Protein AF-A0A6B3EGJ4-F1 (afdb_monomer_lite)

Foldseek 3Di:
DDPDDDDPPDDPDADDDPDPCSPPPPDDTLVLFQVQLVCCVVVVDVDRPRAQAQAEEEFEADDPSSLSVLLSSVVRHHPHYHYDYPDPQADQDFDCVVANPPRDGDHHDDDPSND

Radius of gyration: 17.65 Å; chains: 1; bounding box: 47×34×50 Å

Structure (mmCIF, N/CA/C/O backbone):
data_AF-A0A6B3EGJ4-F1
#
_entry.id   AF-A0A6B3EGJ4-F1
#
loop_
_atom_site.group_PDB
_atom_site.id
_atom_site.type_symbol
_atom_site.label_atom_id
_atom_site.label_alt_id
_atom_site.label_comp_id
_atom_site.label_asym_id
_atom_site.label_entity_id
_atom_site.label_seq_id
_atom_site.pdbx_PDB_ins_code
_atom_site.Cartn_x
_atom_site.Cartn_y
_atom_site.Cartn_z
_atom_site.occupancy
_atom_site.B_iso_or_equiv
_atom_site.auth_seq_id
_atom_site.auth_comp_id
_atom_site.auth_asym_id
_atom_site.auth_atom_id
_atom_site.pdbx_PDB_model_num
ATOM 1 N N . ARG A 1 1 ? -11.749 -20.276 -34.699 1.00 84.38 1 ARG A N 1
ATOM 2 C CA . ARG A 1 1 ? -10.274 -20.422 -34.750 1.00 84.38 1 ARG A CA 1
ATOM 3 C C . ARG A 1 1 ? -9.720 -19.025 -34.963 1.00 84.38 1 ARG A C 1
ATOM 5 O O . ARG A 1 1 ? -10.250 -18.353 -35.833 1.00 84.38 1 ARG A O 1
ATOM 12 N N . TYR A 1 2 ? -8.783 -18.579 -34.132 1.00 95.12 2 TYR A N 1
ATOM 13 C CA . TYR A 1 2 ? -8.183 -17.245 -34.239 1.00 95.12 2 TYR A CA 1
ATOM 14 C C . TYR A 1 2 ? -6.805 -17.351 -34.892 1.00 95.12 2 TYR A C 1
ATOM 16 O O . TYR A 1 2 ? -6.125 -18.361 -34.692 1.00 95.12 2 TYR A O 1
ATOM 24 N N . ASP A 1 3 ? -6.406 -16.323 -35.640 1.00 96.69 3 ASP A N 1
ATOM 25 C CA . ASP A 1 3 ? -5.082 -16.238 -36.271 1.00 96.69 3 ASP A CA 1
ATOM 26 C C . ASP A 1 3 ? -3.986 -15.813 -35.277 1.00 96.69 3 ASP A C 1
ATOM 28 O O . ASP A 1 3 ? -2.821 -16.158 -35.452 1.00 96.69 3 ASP A O 1
ATOM 32 N N . ALA A 1 4 ? -4.362 -15.116 -34.197 1.00 96.38 4 ALA A N 1
ATOM 33 C CA . ALA A 1 4 ? -3.493 -14.765 -33.075 1.00 96.38 4 ALA A CA 1
ATOM 34 C C . ALA A 1 4 ? -4.297 -14.568 -31.776 1.00 96.38 4 ALA A C 1
ATOM 36 O O . ALA A 1 4 ? -5.505 -14.323 -31.812 1.00 96.38 4 ALA A O 1
ATOM 37 N N . VAL A 1 5 ? -3.615 -14.656 -30.629 1.00 95.94 5 VAL A N 1
ATOM 38 C CA . VAL A 1 5 ? -4.168 -14.399 -29.287 1.00 95.94 5 VAL A CA 1
ATOM 39 C C . VAL A 1 5 ? -3.180 -13.542 -28.495 1.00 95.94 5 VAL A C 1
ATOM 41 O O . VAL A 1 5 ? -1.984 -13.823 -28.494 1.00 95.94 5 VAL A O 1
ATOM 44 N N . VAL A 1 6 ? -3.688 -12.524 -27.797 1.00 96.31 6 VAL A N 1
ATOM 45 C CA . VAL A 1 6 ? -2.925 -11.708 -26.841 1.00 96.31 6 VAL A CA 1
ATOM 46 C C . VAL A 1 6 ? -3.395 -12.040 -25.431 1.00 96.31 6 VAL A C 1
ATOM 48 O O . VAL A 1 6 ? -4.593 -12.020 -25.154 1.00 96.31 6 VAL A O 1
ATOM 51 N N . ILE A 1 7 ? -2.451 -12.321 -24.534 1.00 94.75 7 ILE A N 1
ATOM 52 C CA . ILE A 1 7 ? -2.729 -12.545 -23.114 1.00 94.75 7 ILE A CA 1
ATOM 53 C C . ILE A 1 7 ? -2.317 -11.291 -22.347 1.00 94.75 7 ILE A C 1
ATOM 55 O O . ILE A 1 7 ? -1.134 -10.999 -22.210 1.00 94.75 7 ILE A O 1
ATOM 59 N N . ALA A 1 8 ? -3.309 -10.565 -21.837 1.00 95.94 8 ALA A N 1
ATOM 60 C CA . ALA A 1 8 ? -3.134 -9.348 -21.045 1.00 95.94 8 ALA A CA 1
ATOM 61 C C . ALA A 1 8 ? -3.816 -9.485 -19.670 1.00 95.94 8 ALA A C 1
ATOM 63 O O . ALA A 1 8 ? -4.522 -8.592 -19.217 1.00 95.94 8 ALA A O 1
ATOM 64 N N . ALA A 1 9 ? -3.648 -10.644 -19.025 1.00 94.56 9 ALA A N 1
ATOM 65 C CA . ALA A 1 9 ? -4.354 -10.998 -17.789 1.00 94.56 9 ALA A CA 1
ATOM 66 C C . ALA A 1 9 ? -3.811 -10.305 -16.519 1.00 94.56 9 ALA A C 1
ATOM 68 O O . ALA A 1 9 ? -4.448 -10.368 -15.470 1.00 94.56 9 ALA A O 1
ATOM 69 N N . GLY A 1 10 ? -2.648 -9.651 -16.606 1.00 93.00 10 GLY A N 1
ATOM 70 C CA . GLY A 1 10 ? -1.991 -9.015 -15.462 1.00 93.00 10 GLY A CA 1
ATOM 71 C C . GLY A 1 10 ? -1.482 -10.011 -14.410 1.00 93.00 10 GLY A C 1
ATOM 72 O O . GLY A 1 10 ? -1.390 -11.213 -14.660 1.00 93.00 10 GLY A O 1
ATOM 73 N N . ALA A 1 11 ? -1.133 -9.495 -13.228 1.00 90.88 11 ALA A N 1
ATOM 74 C CA . ALA A 1 11 ? -0.669 -10.273 -12.078 1.00 90.88 11 ALA A CA 1
ATOM 75 C C . ALA A 1 11 ? -1.695 -10.182 -10.940 1.00 90.88 11 ALA A C 1
ATOM 77 O O . ALA A 1 11 ? -1.730 -9.208 -10.195 1.00 90.88 11 ALA A O 1
ATOM 78 N N . THR A 1 12 ? -2.561 -11.188 -10.828 1.00 88.38 12 THR A N 1
ATOM 79 C CA . THR A 1 12 ? -3.688 -11.189 -9.876 1.00 88.38 12 THR A CA 1
ATOM 80 C C . THR A 1 12 ? -3.358 -11.837 -8.532 1.00 88.38 12 THR A C 1
ATOM 82 O O . THR A 1 12 ? -4.127 -11.717 -7.581 1.00 88.38 12 THR A O 1
ATOM 85 N N . VAL A 1 13 ? -2.222 -12.532 -8.442 1.00 92.38 13 VAL A N 1
ATOM 86 C CA . VAL A 1 13 ? -1.811 -13.264 -7.242 1.00 92.38 13 VAL A CA 1
ATOM 87 C C . VAL A 1 13 ? -0.972 -12.355 -6.350 1.00 92.38 13 VAL A C 1
ATOM 89 O O . VAL A 1 13 ? 0.086 -11.875 -6.756 1.00 92.38 13 VAL A O 1
ATOM 92 N N . SER A 1 14 ? -1.445 -12.136 -5.123 1.00 92.38 14 SER A N 1
ATOM 93 C CA . SER A 1 14 ? -0.715 -11.360 -4.118 1.00 92.38 14 SER A CA 1
ATOM 94 C C . SER A 1 14 ? 0.501 -12.13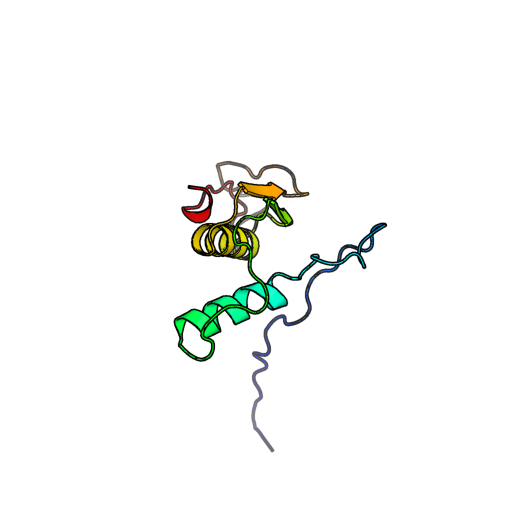2 -3.602 1.00 92.38 14 SER A C 1
ATOM 96 O O . SER A 1 14 ? 0.477 -13.359 -3.499 1.00 92.38 14 SER A O 1
ATOM 98 N N . ARG A 1 15 ? 1.566 -11.410 -3.241 1.00 91.00 15 ARG A N 1
ATOM 99 C CA . ARG A 1 15 ? 2.729 -12.001 -2.571 1.00 91.00 15 ARG A CA 1
ATOM 100 C C . ARG A 1 15 ? 2.412 -12.209 -1.093 1.00 91.00 15 ARG A C 1
ATOM 102 O O . ARG A 1 15 ? 2.103 -11.247 -0.397 1.00 91.00 15 ARG A O 1
ATOM 109 N N . ASP A 1 16 ? 2.518 -13.448 -0.627 1.00 92.25 16 ASP A N 1
ATOM 110 C CA . ASP A 1 16 ? 2.267 -13.785 0.773 1.00 92.25 16 ASP A CA 1
ATOM 111 C C . ASP A 1 16 ? 3.524 -13.703 1.653 1.00 92.25 16 ASP A C 1
ATOM 113 O O . ASP A 1 16 ? 4.654 -13.791 1.161 1.00 92.25 16 ASP A O 1
ATOM 117 N N . LEU A 1 17 ? 3.313 -13.559 2.963 1.00 90.62 17 LEU A N 1
ATOM 118 C CA . LEU A 1 17 ? 4.348 -13.595 3.994 1.00 90.62 17 LEU A CA 1
ATOM 119 C C . LEU A 1 17 ? 3.962 -14.631 5.068 1.00 90.62 17 LEU A C 1
ATOM 121 O O . LEU A 1 17 ? 3.247 -14.293 6.015 1.00 90.62 17 LEU A O 1
ATOM 125 N N . PRO A 1 18 ? 4.413 -15.893 4.941 1.00 91.94 18 PRO A N 1
ATOM 126 C CA . PRO A 1 18 ? 4.054 -16.960 5.870 1.00 91.94 18 PRO A CA 1
ATOM 127 C C . PRO A 1 18 ? 4.873 -16.841 7.161 1.00 91.94 18 PRO A C 1
ATOM 129 O O . PRO A 1 18 ? 5.956 -17.411 7.296 1.00 91.94 18 PRO A O 1
ATOM 132 N N . VAL A 1 19 ? 4.359 -16.067 8.113 1.00 93.75 19 VAL A N 1
ATOM 133 C CA . VAL A 1 19 ? 4.968 -15.835 9.431 1.00 93.75 19 VAL A CA 1
ATOM 134 C C . VAL A 1 19 ? 3.968 -16.136 10.551 1.00 93.75 19 VAL A C 1
ATOM 136 O O . VAL A 1 19 ? 2.756 -16.118 10.312 1.00 93.75 19 VAL A O 1
ATOM 139 N N . PRO A 1 20 ? 4.430 -16.408 11.787 1.00 97.62 20 PRO A N 1
ATOM 140 C CA . PRO A 1 20 ? 3.531 -16.589 12.923 1.00 97.62 20 PRO A CA 1
ATOM 141 C C . PRO A 1 20 ? 2.554 -15.414 13.059 1.00 97.62 20 PRO A C 1
ATOM 143 O O . PRO A 1 20 ? 2.962 -14.256 13.056 1.00 97.62 20 PRO A O 1
ATOM 146 N N . GLY A 1 21 ? 1.259 -15.719 13.167 1.00 95.62 21 GLY A N 1
ATOM 147 C CA . GLY A 1 21 ? 0.203 -14.707 13.250 1.00 95.62 21 GLY A CA 1
ATOM 148 C C . GLY A 1 21 ? -0.335 -14.204 11.904 1.00 95.62 21 GLY A C 1
ATOM 149 O O . GLY A 1 21 ? -1.198 -13.332 11.915 1.00 95.62 21 GLY A O 1
ATOM 150 N N . ARG A 1 22 ? 0.095 -14.760 10.758 1.00 95.31 22 ARG A N 1
ATOM 151 C CA . ARG A 1 22 ? -0.432 -14.410 9.422 1.00 95.31 22 ARG A CA 1
ATOM 152 C C . ARG A 1 22 ? -1.961 -14.525 9.304 1.00 95.31 22 ARG A C 1
ATOM 154 O O . ARG A 1 22 ? -2.557 -13.764 8.546 1.00 95.31 22 ARG A O 1
ATOM 161 N N . ASP A 1 23 ? -2.587 -15.411 10.075 1.00 95.19 23 ASP A N 1
ATOM 162 C CA . ASP A 1 23 ? -4.039 -15.653 10.056 1.00 95.19 23 ASP A CA 1
ATOM 163 C C . ASP A 1 23 ? -4.829 -14.783 11.051 1.00 95.19 23 ASP A C 1
ATOM 165 O O . ASP A 1 23 ? -6.038 -14.957 11.229 1.00 95.19 23 ASP A O 1
ATOM 169 N N . LEU A 1 24 ? -4.162 -13.855 11.748 1.00 97.06 24 LEU A N 1
ATOM 170 C CA . LEU A 1 24 ? -4.837 -12.929 12.653 1.00 97.06 24 LEU A CA 1
ATOM 171 C C . LEU A 1 24 ? -5.762 -11.978 11.881 1.00 97.06 24 LEU A C 1
ATOM 173 O O . LEU A 1 24 ? -5.528 -11.607 10.730 1.00 97.06 24 LEU A O 1
ATOM 177 N N . LYS A 1 25 ? -6.835 -11.548 12.550 1.00 96.31 25 LYS A N 1
ATOM 178 C CA . LYS A 1 25 ? -7.800 -10.602 11.979 1.00 96.31 25 LYS A CA 1
ATOM 179 C C . LYS A 1 25 ? -7.148 -9.239 11.731 1.00 96.31 25 LYS A C 1
ATOM 181 O O . LYS A 1 25 ? -6.364 -8.771 12.549 1.00 96.31 25 LYS A O 1
ATOM 186 N N . GLY A 1 26 ? -7.556 -8.580 10.646 1.00 95.25 26 GLY A N 1
ATOM 187 C CA . GLY A 1 26 ? -7.083 -7.241 10.276 1.00 95.25 26 GLY A CA 1
ATOM 188 C C . GLY A 1 26 ? -5.865 -7.227 9.350 1.00 95.25 26 GLY A C 1
ATOM 189 O O . GLY A 1 26 ? -5.389 -6.149 9.008 1.00 95.25 26 GLY A O 1
ATOM 190 N N . ILE A 1 27 ? -5.378 -8.397 8.925 1.00 96.88 27 ILE A N 1
ATOM 191 C CA . ILE A 1 27 ? -4.350 -8.526 7.889 1.00 96.88 27 ILE A CA 1
ATOM 192 C C . ILE A 1 27 ? -5.052 -8.658 6.537 1.00 96.88 27 ILE A C 1
ATOM 194 O O . ILE A 1 27 ? -5.824 -9.592 6.328 1.00 96.88 27 ILE A O 1
ATOM 198 N N . HIS A 1 28 ? -4.773 -7.724 5.631 1.00 96.69 28 HIS A N 1
ATOM 199 C CA . HIS A 1 28 ? -5.393 -7.646 4.311 1.00 96.69 28 HIS A CA 1
ATOM 200 C C . HIS A 1 28 ? -4.324 -7.481 3.237 1.00 96.69 28 HIS A C 1
ATOM 202 O O . HIS A 1 28 ? -3.371 -6.717 3.418 1.00 96.69 28 HIS A O 1
ATOM 208 N N . TYR A 1 29 ? -4.491 -8.151 2.100 1.00 96.94 29 TYR A N 1
ATOM 209 C CA . TYR A 1 29 ? -3.709 -7.811 0.917 1.00 96.94 29 TYR A CA 1
ATOM 210 C C . TYR A 1 29 ? -4.151 -6.455 0.365 1.00 96.94 29 TYR A C 1
ATOM 212 O O . TYR A 1 29 ? -5.321 -6.079 0.441 1.00 96.94 29 TYR A O 1
ATOM 220 N N . ALA A 1 30 ? -3.232 -5.742 -0.287 1.00 96.38 30 ALA A N 1
ATOM 221 C CA . ALA A 1 30 ? -3.556 -4.467 -0.924 1.00 96.38 30 ALA A CA 1
ATOM 222 C C . ALA A 1 30 ? -4.714 -4.596 -1.930 1.00 96.38 30 ALA A C 1
ATOM 224 O O . ALA A 1 30 ? -5.597 -3.745 -1.970 1.00 96.38 30 ALA A O 1
ATOM 225 N N . MET A 1 31 ? -4.771 -5.703 -2.678 1.00 94.25 31 MET A N 1
ATOM 226 C CA . MET A 1 31 ? -5.847 -5.959 -3.644 1.00 94.25 31 MET A CA 1
ATOM 227 C C . MET A 1 31 ? -7.188 -6.353 -3.008 1.00 94.25 31 MET A C 1
ATOM 229 O O . MET A 1 31 ? -8.198 -6.372 -3.703 1.00 94.25 31 MET A O 1
ATOM 233 N N . GLU A 1 32 ? -7.237 -6.621 -1.704 1.00 95.19 32 GLU A N 1
ATOM 234 C CA . GLU A 1 32 ? -8.496 -6.747 -0.955 1.00 95.19 32 GLU A CA 1
ATOM 235 C C . GLU A 1 32 ? -8.969 -5.383 -0.434 1.00 95.19 32 GLU A C 1
ATOM 237 O O . GLU A 1 32 ? -10.164 -5.173 -0.250 1.00 95.19 32 GLU A O 1
ATOM 242 N N . TYR A 1 33 ? -8.038 -4.450 -0.222 1.00 96.69 33 TYR A N 1
ATOM 243 C CA . TYR A 1 33 ? -8.290 -3.138 0.369 1.00 96.69 33 TYR A CA 1
ATOM 244 C C . TYR A 1 33 ? -8.580 -2.050 -0.675 1.00 96.69 33 TYR A C 1
ATOM 246 O O . TYR A 1 33 ? -9.634 -1.412 -0.640 1.00 96.69 33 TYR A O 1
ATOM 254 N N . LEU A 1 34 ? -7.673 -1.854 -1.635 1.00 96.94 34 LEU A N 1
ATOM 255 C CA . LEU A 1 34 ? -7.714 -0.738 -2.585 1.00 96.94 34 LEU A CA 1
ATOM 256 C C . LEU A 1 34 ? -8.951 -0.756 -3.499 1.00 96.94 34 LEU A C 1
ATOM 258 O O . LEU A 1 34 ? -9.598 0.287 -3.628 1.00 96.94 34 LEU A O 1
ATOM 262 N N . PRO A 1 35 ? -9.368 -1.899 -4.089 1.00 96.19 35 PRO A N 1
ATOM 263 C CA . PRO A 1 35 ? -10.537 -1.902 -4.967 1.00 96.19 35 PRO A CA 1
ATOM 264 C C . PRO A 1 35 ? -11.830 -1.509 -4.252 1.00 96.19 35 PRO A C 1
ATOM 266 O O . PRO A 1 35 ? -12.716 -0.931 -4.875 1.00 96.19 35 PRO A O 1
ATOM 269 N N . LEU A 1 36 ? -11.950 -1.798 -2.9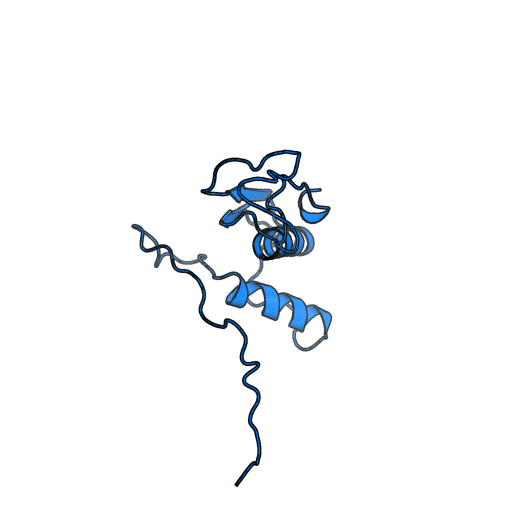52 1.00 95.81 36 LEU A N 1
ATOM 270 C CA . LEU A 1 36 ? -13.119 -1.405 -2.165 1.00 95.81 36 LEU A CA 1
ATOM 271 C C . LEU A 1 36 ? -13.186 0.110 -1.995 1.00 95.81 36 LEU A C 1
ATOM 273 O O . LEU A 1 36 ? -14.265 0.680 -2.122 1.00 95.81 36 LEU A O 1
ATOM 277 N N . SER A 1 37 ? -12.042 0.765 -1.781 1.00 94.75 37 SER A N 1
ATOM 278 C CA . SER A 1 37 ? -11.993 2.225 -1.736 1.00 94.75 37 SER A CA 1
ATOM 279 C C . SER A 1 37 ? -12.355 2.843 -3.085 1.00 94.75 37 SER A C 1
ATOM 281 O O . SER A 1 37 ? -13.122 3.798 -3.115 1.00 94.75 37 SER A O 1
ATOM 283 N N . ASN A 1 38 ? -11.873 2.285 -4.200 1.00 95.25 38 ASN A N 1
ATOM 284 C CA . ASN A 1 38 ? -12.245 2.776 -5.533 1.00 95.25 38 ASN A CA 1
ATOM 285 C C . ASN A 1 38 ? -13.756 2.667 -5.763 1.00 95.25 38 ASN A C 1
ATOM 287 O O . ASN A 1 38 ? -14.382 3.625 -6.192 1.00 95.25 38 ASN A O 1
ATOM 291 N N . LYS A 1 39 ? -14.361 1.535 -5.393 1.00 96.56 39 LYS A N 1
ATOM 292 C CA . LYS A 1 39 ? -15.812 1.325 -5.489 1.00 96.56 39 LYS A CA 1
ATOM 293 C C . LYS A 1 39 ? -16.631 2.324 -4.668 1.00 96.56 39 LYS A C 1
ATOM 295 O O . LYS A 1 39 ? -17.719 2.696 -5.085 1.00 96.56 39 LYS A O 1
ATOM 300 N N . VAL A 1 40 ? -16.123 2.784 -3.524 1.00 95.31 40 VAL A N 1
ATOM 301 C CA . VAL A 1 40 ? -16.769 3.879 -2.779 1.00 95.31 40 VAL A CA 1
ATOM 302 C C . VAL A 1 40 ? -16.733 5.177 -3.583 1.00 95.31 40 VAL A C 1
ATOM 304 O O . VAL A 1 40 ? -17.752 5.849 -3.708 1.00 95.31 40 VAL A O 1
ATOM 307 N N . GLN A 1 41 ? -15.585 5.505 -4.179 1.00 93.38 41 GLN A N 1
ATOM 308 C CA . GLN A 1 41 ? -15.422 6.731 -4.967 1.00 93.38 41 GLN A CA 1
ATOM 309 C C . GLN A 1 41 ? -16.256 6.727 -6.258 1.00 93.38 41 GLN A C 1
ATOM 311 O O . GLN A 1 41 ? -16.737 7.780 -6.665 1.00 93.38 41 GLN A O 1
ATOM 316 N N . GLU A 1 42 ? -16.464 5.556 -6.862 1.00 96.75 42 GLU A N 1
ATOM 317 C CA . GLU A 1 42 ? -17.344 5.364 -8.026 1.00 96.75 42 GLU A CA 1
ATOM 318 C C . GLU A 1 42 ? -18.840 5.313 -7.651 1.00 96.75 42 GLU A C 1
ATOM 320 O O . GLU A 1 42 ? -19.705 5.341 -8.523 1.00 96.75 42 GLU A O 1
ATOM 325 N N . GLY A 1 43 ? -19.169 5.257 -6.354 1.00 95.81 43 GLY A N 1
ATOM 326 C CA . GLY A 1 43 ? -20.547 5.215 -5.860 1.00 95.81 43 GLY A CA 1
ATOM 327 C C . GLY A 1 43 ? -21.180 3.819 -5.797 1.00 95.81 43 GLY A C 1
ATOM 328 O O . GLY A 1 43 ? -22.360 3.710 -5.464 1.00 95.81 43 GLY A O 1
ATOM 329 N N . ASP A 1 44 ? -20.420 2.751 -6.052 1.00 96.31 44 ASP A N 1
ATOM 330 C CA . ASP A 1 44 ? -20.878 1.361 -5.894 1.00 96.31 44 ASP A CA 1
ATOM 331 C C . ASP A 1 44 ? -21.125 1.000 -4.418 1.00 96.31 44 ASP A C 1
ATOM 333 O O . ASP A 1 44 ? -21.960 0.151 -4.098 1.00 96.31 44 ASP A O 1
ATOM 337 N N . TYR A 1 45 ? -20.380 1.634 -3.508 1.00 93.56 45 TYR A N 1
ATOM 338 C CA . TYR A 1 45 ? -20.527 1.478 -2.065 1.00 93.56 45 TYR A CA 1
ATOM 339 C C . TYR A 1 45 ? -20.659 2.827 -1.369 1.00 93.56 45 TYR A C 1
ATOM 341 O O . TYR A 1 45 ? -20.001 3.796 -1.727 1.00 93.56 45 TYR A O 1
ATOM 349 N N . VAL A 1 46 ? -21.455 2.864 -0.299 1.00 92.56 46 VAL A N 1
ATOM 350 C CA . VAL A 1 46 ? -21.514 4.037 0.587 1.00 92.56 46 VAL A CA 1
ATOM 351 C C . VAL A 1 46 ? -20.243 4.132 1.435 1.00 92.56 46 VAL A C 1
ATOM 353 O O . VAL A 1 46 ? -19.722 5.219 1.655 1.00 92.56 46 VAL A O 1
ATOM 356 N N . THR A 1 47 ? -19.731 2.993 1.911 1.00 91.88 47 THR A N 1
ATOM 357 C CA . THR A 1 47 ? -18.516 2.904 2.730 1.00 91.88 47 THR A CA 1
ATOM 358 C C . THR A 1 47 ? -17.708 1.656 2.380 1.00 91.88 47 THR A C 1
ATOM 360 O O . THR A 1 47 ? -18.251 0.657 1.907 1.00 91.88 47 THR A O 1
ATOM 363 N N . SER A 1 48 ? -16.394 1.702 2.618 1.00 93.00 48 SER A N 1
ATOM 364 C CA . SER A 1 48 ? -15.522 0.547 2.389 1.00 93.00 48 SER 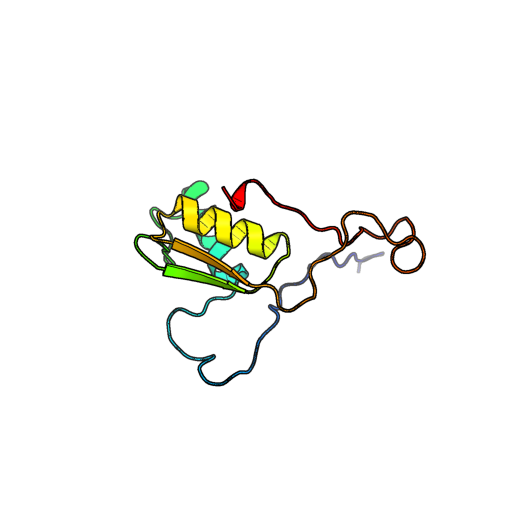A CA 1
ATOM 365 C C . SER A 1 48 ? -15.740 -0.501 3.491 1.00 93.00 48 SER A C 1
ATOM 367 O O . SER A 1 48 ? -15.629 -0.158 4.671 1.00 93.00 48 SER A O 1
ATOM 369 N N . PRO A 1 49 ? -15.966 -1.786 3.150 1.00 93.25 49 PRO A N 1
ATOM 370 C CA . PRO A 1 49 ? -16.022 -2.877 4.129 1.00 93.25 49 PRO A CA 1
ATOM 371 C C . PRO A 1 49 ? -14.751 -3.017 4.980 1.00 93.25 49 PRO A C 1
ATOM 373 O O . PRO A 1 49 ? -14.804 -3.503 6.109 1.00 93.25 49 PRO A O 1
ATOM 376 N N . ILE A 1 50 ? -13.605 -2.585 4.446 1.00 96.12 50 ILE A N 1
ATOM 377 C CA . ILE A 1 50 ? -12.340 -2.484 5.174 1.00 96.12 50 ILE A CA 1
ATOM 378 C C . ILE A 1 50 ? -12.068 -0.997 5.400 1.00 96.12 50 ILE A C 1
ATOM 380 O O . ILE A 1 50 ? -11.699 -0.280 4.469 1.00 96.12 50 ILE A O 1
ATOM 384 N N . SER A 1 51 ? -12.277 -0.544 6.636 1.00 95.12 51 SER A N 1
ATOM 385 C CA . SER A 1 51 ? -12.048 0.845 7.045 1.00 95.12 51 SER A CA 1
ATOM 386 C C . SER A 1 51 ? -10.802 0.973 7.921 1.00 95.12 51 SER A C 1
ATOM 388 O O . SER A 1 51 ? -10.589 0.158 8.830 1.00 95.12 51 SER A O 1
ATOM 390 N N . ALA A 1 52 ? -10.010 2.011 7.658 1.00 97.62 52 ALA A N 1
ATOM 391 C CA . ALA A 1 52 ? -8.890 2.456 8.479 1.00 97.62 52 ALA A CA 1
ATOM 392 C C . ALA A 1 52 ? -9.274 3.519 9.528 1.00 97.62 52 ALA A C 1
ATOM 394 O O . ALA A 1 52 ? -8.425 3.889 10.333 1.00 97.62 52 ALA A O 1
ATOM 395 N N . GLU A 1 53 ? -10.525 3.986 9.551 1.00 97.56 53 GLU A N 1
ATOM 396 C CA . GLU A 1 53 ? -10.980 5.082 10.416 1.00 97.56 53 GLU A CA 1
ATOM 397 C C . GLU A 1 53 ? -10.641 4.841 11.893 1.00 97.56 53 GLU A C 1
ATOM 399 O O . GLU A 1 53 ? -10.982 3.804 12.469 1.00 97.56 53 GLU A O 1
ATOM 404 N N . GLY A 1 54 ? -9.926 5.794 12.497 1.00 98.12 54 GLY A N 1
ATOM 405 C CA . GLY A 1 54 ? -9.517 5.749 13.901 1.00 98.12 54 GLY A CA 1
ATOM 406 C C . GLY A 1 54 ? -8.515 4.643 14.255 1.00 98.12 54 GLY A C 1
ATOM 407 O O . GLY A 1 54 ? -8.226 4.449 15.435 1.00 98.12 54 GLY A O 1
ATOM 408 N N . LYS A 1 55 ? -7.970 3.906 13.277 1.00 98.25 55 LYS A N 1
ATOM 409 C CA . LYS A 1 55 ? -7.032 2.797 13.514 1.00 98.25 55 LYS A CA 1
ATOM 410 C C . LYS A 1 55 ? -5.576 3.223 13.365 1.00 98.25 55 LYS A C 1
ATOM 412 O O . LYS A 1 55 ? -5.249 4.124 12.599 1.00 98.25 55 LYS A O 1
ATOM 417 N N . HIS A 1 56 ? -4.695 2.501 14.050 1.00 98.38 56 HIS A N 1
ATOM 418 C CA . HIS A 1 56 ? -3.262 2.514 13.775 1.00 98.38 56 HIS A CA 1
ATOM 419 C C . HIS A 1 56 ? -2.970 1.488 12.676 1.00 98.38 56 HIS A C 1
ATOM 421 O O . HIS A 1 56 ? -3.147 0.286 12.883 1.00 98.38 56 HIS A O 1
ATOM 427 N N . VAL A 1 57 ? -2.579 1.961 11.496 1.00 98.31 57 VAL A N 1
ATOM 428 C CA . VAL A 1 57 ? -2.390 1.140 10.295 1.00 98.31 57 VAL A CA 1
ATOM 429 C C . VAL A 1 57 ? -0.907 0.907 10.043 1.00 98.31 57 VAL A C 1
ATOM 431 O O . VAL A 1 57 ? -0.111 1.843 10.073 1.00 98.31 57 VAL A O 1
ATOM 434 N N . VAL A 1 58 ? -0.547 -0.339 9.738 1.00 97.62 58 VAL A N 1
ATOM 435 C CA . VAL A 1 58 ? 0.789 -0.707 9.260 1.00 97.62 58 VAL A CA 1
ATOM 436 C C . VAL A 1 58 ? 0.677 -1.203 7.823 1.00 97.62 58 VAL A C 1
ATOM 438 O O . VAL A 1 58 ? -0.056 -2.152 7.551 1.00 97.62 58 VAL A O 1
ATOM 441 N N . VAL A 1 59 ? 1.407 -0.569 6.908 1.00 97.25 59 VAL A N 1
ATOM 442 C CA . VAL A 1 59 ? 1.513 -0.969 5.501 1.00 97.25 59 VAL A CA 1
ATOM 443 C C . VAL A 1 59 ? 2.867 -1.635 5.285 1.00 97.25 59 VAL A C 1
ATOM 445 O O . VAL A 1 59 ? 3.904 -1.043 5.574 1.00 97.25 59 VAL A O 1
ATOM 448 N N . ILE A 1 60 ? 2.867 -2.866 4.774 1.00 95.06 60 ILE A N 1
ATOM 449 C CA . ILE A 1 60 ? 4.091 -3.620 4.475 1.00 95.06 60 ILE A CA 1
ATOM 450 C C . ILE A 1 60 ? 4.306 -3.614 2.959 1.00 95.06 60 ILE A C 1
ATOM 452 O O . ILE A 1 60 ? 3.547 -4.238 2.218 1.00 95.06 60 ILE A O 1
ATOM 456 N N . GLY A 1 61 ? 5.342 -2.906 2.512 1.00 91.88 61 GLY A N 1
ATOM 457 C CA . GLY A 1 61 ? 5.716 -2.725 1.110 1.00 91.88 61 GLY A CA 1
ATOM 458 C C . GLY A 1 61 ? 5.957 -1.253 0.766 1.00 91.88 61 GLY A C 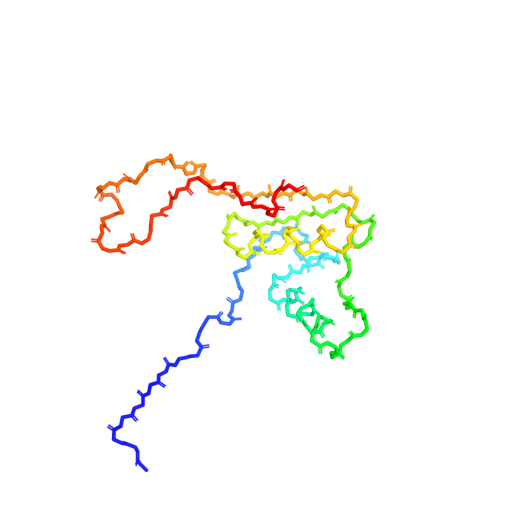1
ATOM 459 O O . GLY A 1 61 ? 5.128 -0.396 1.059 1.00 91.88 61 GLY A O 1
ATOM 460 N N . GLY A 1 62 ? 7.087 -0.961 0.129 1.00 88.38 62 GLY A N 1
ATOM 461 C CA . GLY A 1 62 ? 7.594 0.371 -0.224 1.00 88.38 62 GLY A CA 1
ATOM 462 C C . GLY A 1 62 ? 7.352 0.799 -1.675 1.00 88.38 62 GLY A C 1
ATOM 463 O O . GLY A 1 62 ? 7.793 1.872 -2.075 1.00 88.38 62 GLY A O 1
ATOM 464 N N . GLY A 1 63 ? 6.689 -0.033 -2.483 1.00 88.75 63 GLY A N 1
ATOM 465 C CA . GLY A 1 63 ? 6.332 0.300 -3.867 1.00 88.75 63 GLY A CA 1
ATOM 466 C C . GLY A 1 63 ? 5.076 1.170 -3.985 1.00 88.75 63 GLY A C 1
ATOM 467 O O . GLY A 1 63 ? 4.451 1.523 -2.984 1.00 88.75 63 GLY A O 1
ATOM 468 N N . ASP A 1 64 ? 4.656 1.438 -5.225 1.00 90.25 64 ASP A N 1
ATOM 469 C CA . ASP A 1 64 ? 3.490 2.285 -5.531 1.00 90.25 64 ASP A CA 1
ATOM 470 C C . ASP A 1 64 ? 2.204 1.771 -4.866 1.00 90.25 64 ASP A C 1
ATOM 472 O O . ASP A 1 64 ? 1.490 2.532 -4.224 1.00 90.25 64 ASP A O 1
ATOM 476 N N . THR A 1 65 ? 1.967 0.454 -4.888 1.00 94.06 65 THR A N 1
ATOM 477 C CA . THR A 1 65 ? 0.825 -0.164 -4.191 1.00 94.06 65 THR A CA 1
ATOM 478 C C . THR A 1 65 ? 0.845 0.096 -2.679 1.00 94.06 65 THR A C 1
ATOM 480 O O . THR A 1 65 ? -0.206 0.244 -2.060 1.00 94.06 65 THR A O 1
ATOM 483 N N . GLY A 1 66 ? 2.033 0.157 -2.069 1.00 94.56 66 GLY A N 1
ATOM 484 C CA . GLY A 1 66 ? 2.185 0.518 -0.660 1.00 94.56 66 GLY A CA 1
ATOM 485 C C . GLY A 1 66 ? 1.820 1.981 -0.418 1.00 94.56 66 GLY A C 1
ATOM 486 O O . GLY A 1 66 ? 1.030 2.273 0.477 1.00 94.56 66 GLY A O 1
ATOM 487 N N . ALA A 1 67 ? 2.312 2.885 -1.267 1.00 93.75 67 ALA A N 1
ATOM 488 C CA . ALA A 1 67 ? 1.955 4.300 -1.211 1.00 93.75 67 ALA A CA 1
ATOM 489 C C . ALA A 1 67 ? 0.441 4.531 -1.399 1.00 93.75 67 ALA A C 1
ATOM 491 O O . ALA A 1 67 ? -0.153 5.327 -0.672 1.00 93.75 67 ALA A O 1
ATOM 492 N N . ASP A 1 68 ? -0.213 3.793 -2.299 1.00 95.81 68 ASP A N 1
ATOM 493 C CA . ASP A 1 68 ? -1.668 3.855 -2.486 1.00 95.81 68 ASP A CA 1
ATOM 494 C C . ASP A 1 68 ? -2.426 3.405 -1.228 1.00 95.81 68 ASP A C 1
ATOM 496 O O . ASP A 1 68 ? -3.416 4.034 -0.838 1.00 95.81 68 ASP A O 1
ATOM 500 N N . CYS A 1 69 ? -1.953 2.351 -0.550 1.00 97.38 69 CYS A N 1
ATOM 501 C CA . CYS A 1 69 ? -2.516 1.904 0.727 1.00 97.38 69 CYS A CA 1
ATOM 502 C C . CYS A 1 69 ? -2.378 2.978 1.810 1.00 97.38 69 CYS A C 1
ATOM 504 O O . CYS A 1 69 ? -3.343 3.234 2.529 1.00 97.38 69 CYS A O 1
ATOM 506 N N . VAL A 1 70 ? -1.216 3.630 1.903 1.00 97.12 70 VAL A N 1
ATOM 507 C CA . VAL A 1 70 ? -0.978 4.728 2.852 1.00 97.12 70 VAL A CA 1
ATOM 508 C C . VAL A 1 70 ? -1.934 5.889 2.574 1.00 97.12 70 VAL A C 1
ATOM 510 O O . VAL A 1 70 ? -2.684 6.302 3.459 1.00 97.12 70 VAL A O 1
ATOM 513 N N . GLY A 1 71 ? -2.005 6.353 1.324 1.00 96.06 71 GLY A N 1
ATOM 514 C CA . GLY A 1 71 ? -2.898 7.446 0.941 1.00 96.06 71 GLY A CA 1
ATOM 515 C C . GLY A 1 71 ? -4.378 7.106 1.143 1.00 96.06 71 GLY A C 1
ATOM 516 O O . GLY A 1 71 ? -5.174 7.968 1.514 1.00 96.06 71 GLY A O 1
ATOM 517 N N . THR A 1 72 ? -4.778 5.854 0.918 1.00 96.69 72 THR A N 1
ATOM 518 C CA . THR A 1 72 ? -6.149 5.393 1.189 1.00 96.69 72 THR A CA 1
ATOM 519 C C . THR A 1 72 ? -6.448 5.389 2.689 1.00 96.69 72 THR A C 1
ATOM 521 O O . THR A 1 72 ? -7.495 5.888 3.098 1.00 96.69 72 THR A O 1
ATOM 524 N N . ALA A 1 73 ? -5.517 4.914 3.519 1.00 97.62 73 ALA A N 1
ATOM 525 C CA . ALA A 1 73 ? -5.671 4.902 4.972 1.00 97.62 73 ALA A CA 1
ATOM 526 C C . ALA A 1 73 ? -5.790 6.320 5.553 1.00 97.62 73 ALA A C 1
ATOM 528 O O . ALA A 1 73 ? -6.657 6.563 6.394 1.00 97.62 73 ALA A O 1
ATOM 529 N N . HIS A 1 74 ? -4.992 7.273 5.060 1.00 96.81 74 HIS A N 1
ATOM 530 C CA . HIS A 1 74 ? -5.114 8.682 5.446 1.00 96.81 74 HIS A CA 1
ATOM 531 C C . HIS A 1 74 ? -6.474 9.272 5.068 1.00 96.81 74 HIS A C 1
ATOM 533 O O . HIS A 1 74 ? -7.134 9.870 5.916 1.00 96.81 74 HIS A O 1
ATOM 539 N N . ARG A 1 75 ? -6.948 9.050 3.834 1.00 94.75 75 ARG A N 1
ATOM 540 C CA . ARG A 1 75 ? -8.271 9.535 3.390 1.00 94.75 75 ARG A CA 1
ATOM 541 C C . ARG A 1 75 ? -9.429 8.925 4.176 1.00 94.75 75 ARG A C 1
ATOM 543 O O . ARG A 1 75 ? -10.459 9.569 4.332 1.00 94.75 75 ARG A O 1
ATOM 550 N N . GLN A 1 76 ? -9.257 7.708 4.682 1.00 95.94 76 GLN A N 1
ATOM 551 C CA . GLN A 1 76 ? -10.223 7.044 5.557 1.00 95.94 76 GLN A CA 1
ATOM 552 C C . GLN A 1 76 ? -10.145 7.505 7.024 1.00 95.94 76 GLN A C 1
ATOM 554 O O . GLN A 1 76 ? -10.936 7.034 7.834 1.00 95.94 76 GLN A O 1
ATOM 559 N N . GLY A 1 77 ? -9.221 8.400 7.391 1.00 96.56 77 GLY A N 1
ATOM 560 C CA . GLY A 1 77 ? -9.122 8.940 8.749 1.00 96.56 77 GLY A CA 1
ATOM 561 C C . GLY A 1 77 ? -8.409 8.021 9.743 1.00 96.56 77 GLY A C 1
ATOM 562 O O . GLY A 1 77 ? -8.813 7.940 10.905 1.00 96.56 77 GLY A O 1
ATOM 563 N N . ALA A 1 78 ? -7.370 7.301 9.310 1.00 98.19 78 ALA A N 1
ATOM 564 C CA . ALA A 1 78 ? -6.514 6.537 10.218 1.00 98.19 78 ALA A CA 1
ATOM 565 C C . ALA A 1 78 ? -5.924 7.415 11.335 1.00 98.19 78 ALA A C 1
ATOM 567 O O . ALA A 1 78 ? -5.492 8.540 11.093 1.00 98.19 78 ALA A O 1
ATOM 568 N N . ALA A 1 79 ? -5.859 6.876 12.557 1.00 98.31 79 ALA A N 1
ATOM 569 C CA . ALA A 1 79 ? -5.246 7.557 13.700 1.00 98.31 79 ALA A CA 1
ATOM 570 C C . ALA A 1 79 ? -3.726 7.702 13.527 1.00 98.31 79 ALA A C 1
ATOM 572 O O . ALA A 1 79 ? -3.136 8.693 13.950 1.00 98.31 79 ALA A O 1
ATOM 573 N N . SER A 1 80 ? -3.090 6.712 12.900 1.00 97.81 80 SER A N 1
ATOM 574 C CA . SER A 1 80 ? -1.711 6.798 12.419 1.00 97.81 80 SER A CA 1
ATOM 575 C C . SER A 1 80 ? -1.485 5.801 11.290 1.00 97.81 80 SER A C 1
ATOM 577 O O . SER A 1 80 ? -2.126 4.749 11.257 1.00 97.81 80 SER A O 1
ATOM 579 N N . VAL A 1 81 ? -0.524 6.083 10.414 1.00 97.81 81 VAL A N 1
ATOM 580 C CA . VAL A 1 81 ? -0.086 5.153 9.368 1.00 97.81 81 VAL A CA 1
ATOM 581 C C . VAL A 1 81 ? 1.429 4.992 9.454 1.00 97.81 81 VAL A C 1
ATOM 583 O O . VAL A 1 81 ? 2.159 5.968 9.596 1.00 97.81 81 VAL A O 1
ATOM 586 N N . THR A 1 82 ? 1.912 3.754 9.415 1.00 96.19 82 THR A N 1
ATOM 587 C CA . THR A 1 82 ? 3.341 3.427 9.381 1.00 96.19 82 THR A CA 1
ATOM 588 C C . THR A 1 82 ? 3.610 2.520 8.196 1.00 96.19 82 THR A C 1
ATOM 590 O O . THR A 1 82 ? 3.006 1.456 8.084 1.00 96.19 82 THR A O 1
ATOM 593 N N . GLN A 1 83 ? 4.527 2.922 7.322 1.00 94.69 83 GLN A N 1
ATOM 594 C CA . GLN A 1 83 ? 4.955 2.109 6.191 1.00 94.69 83 GLN A CA 1
ATOM 595 C C . GLN A 1 83 ? 6.303 1.458 6.485 1.00 94.69 83 GLN A C 1
ATOM 597 O O . GLN A 1 83 ? 7.231 2.115 6.954 1.00 94.69 83 GLN A O 1
ATOM 602 N N . LEU A 1 84 ? 6.400 0.161 6.209 1.00 93.25 84 LEU A N 1
ATOM 603 C CA . LEU A 1 84 ? 7.599 -0.644 6.406 1.00 93.25 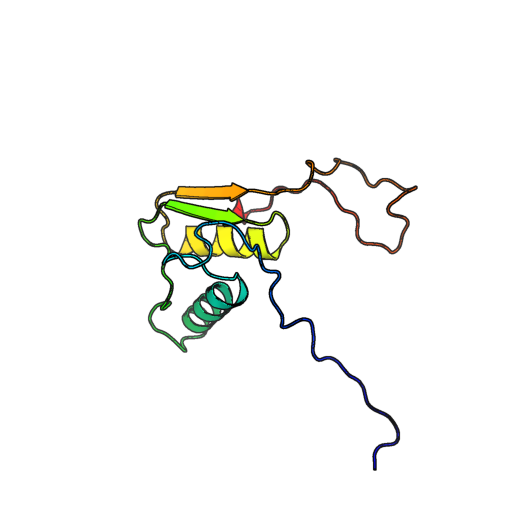84 LEU A CA 1
ATOM 604 C C . LEU A 1 84 ? 8.010 -1.282 5.080 1.00 93.25 84 LEU A C 1
ATOM 606 O O . LEU A 1 84 ? 7.188 -1.885 4.391 1.00 93.25 84 LEU A O 1
ATOM 610 N N . GLU A 1 85 ? 9.294 -1.190 4.749 1.00 89.31 85 GLU A N 1
ATOM 611 C CA . GLU A 1 85 ? 9.913 -1.863 3.606 1.00 89.31 85 GLU A CA 1
ATOM 612 C C . GLU A 1 85 ? 10.991 -2.825 4.125 1.00 89.31 85 GLU A C 1
ATOM 614 O O . GLU A 1 85 ? 11.733 -2.498 5.051 1.00 89.31 85 GLU A O 1
ATOM 619 N N . ILE A 1 86 ? 11.036 -4.036 3.563 1.00 86.12 86 ILE A N 1
ATOM 620 C CA . ILE A 1 86 ? 12.005 -5.081 3.926 1.00 86.12 86 ILE A CA 1
ATOM 621 C C . ILE A 1 86 ? 13.336 -4.894 3.191 1.00 86.12 86 ILE A C 1
ATOM 623 O O . ILE A 1 86 ? 14.382 -5.348 3.656 1.00 86.12 86 ILE A O 1
ATOM 627 N N . MET A 1 87 ? 13.298 -4.250 2.026 1.00 85.56 87 MET A N 1
ATOM 628 C CA . MET A 1 87 ? 14.476 -3.981 1.214 1.00 85.56 87 MET A CA 1
ATOM 629 C C . MET A 1 87 ? 15.298 -2.813 1.782 1.00 85.56 87 MET A C 1
ATOM 631 O O . MET A 1 87 ? 14.743 -1.913 2.416 1.00 85.56 87 MET A O 1
ATOM 635 N N . PRO A 1 88 ? 16.621 -2.779 1.531 1.00 85.88 88 PRO A N 1
ATOM 636 C CA . PRO A 1 88 ? 17.436 -1.612 1.841 1.00 85.88 88 PRO A CA 1
ATOM 637 C C . PRO A 1 88 ? 16.870 -0.352 1.189 1.00 85.88 88 PRO A C 1
ATOM 639 O O . PRO A 1 88 ? 16.320 -0.409 0.086 1.00 85.88 88 PRO A O 1
ATOM 642 N N . GLN A 1 89 ? 17.063 0.788 1.851 1.00 86.00 89 GLN A N 1
ATOM 643 C CA . GLN A 1 89 ? 16.696 2.078 1.285 1.00 86.00 89 GLN A CA 1
ATOM 644 C C . GLN A 1 89 ? 17.373 2.249 -0.088 1.00 86.00 89 GLN A C 1
ATOM 646 O O . GLN A 1 89 ? 18.600 2.127 -0.172 1.00 86.00 89 GLN A O 1
ATOM 651 N N . PRO A 1 90 ? 16.609 2.513 -1.166 1.00 86.12 90 PRO A N 1
ATOM 652 C CA . PRO A 1 90 ? 17.207 2.690 -2.481 1.00 86.12 90 PRO A CA 1
ATOM 653 C C . PRO A 1 90 ? 18.085 3.949 -2.550 1.00 86.12 90 PRO A C 1
ATOM 655 O O . PRO A 1 90 ? 17.958 4.866 -1.739 1.00 86.12 90 PRO A O 1
ATOM 658 N N . GLY A 1 91 ? 18.977 4.008 -3.539 1.00 86.81 91 GLY A N 1
ATOM 659 C CA . GLY A 1 91 ? 19.822 5.180 -3.772 1.00 86.81 91 GLY A CA 1
ATOM 660 C C . GLY A 1 91 ? 19.043 6.392 -4.299 1.00 86.81 91 GLY A C 1
ATOM 661 O O . GLY A 1 91 ? 17.907 6.274 -4.764 1.00 86.81 91 GLY A O 1
ATOM 662 N N . ALA A 1 92 ? 19.674 7.568 -4.253 1.00 87.06 92 ALA A N 1
ATOM 663 C CA . ALA A 1 92 ? 19.133 8.793 -4.851 1.00 87.06 92 ALA A CA 1
ATOM 664 C C . ALA A 1 92 ? 19.321 8.846 -6.380 1.00 87.06 92 ALA A C 1
ATOM 666 O O . ALA A 1 92 ? 18.570 9.526 -7.076 1.00 87.06 92 ALA A O 1
ATOM 667 N N . GLU A 1 93 ? 20.305 8.113 -6.905 1.00 89.00 93 GLU A N 1
ATOM 668 C CA . GLU A 1 93 ? 20.676 8.107 -8.320 1.00 89.00 93 GLU A CA 1
ATOM 669 C C . GLU A 1 93 ? 20.557 6.705 -8.924 1.00 89.00 93 GLU A C 1
ATOM 671 O O . GLU A 1 93 ? 20.654 5.693 -8.225 1.00 89.00 93 GLU A O 1
ATOM 676 N N . ARG A 1 94 ? 20.337 6.642 -10.246 1.00 89.12 94 ARG A N 1
ATOM 677 C CA . ARG A 1 94 ? 20.288 5.373 -10.981 1.00 89.12 94 ARG A CA 1
ATOM 678 C C . ARG A 1 94 ? 21.679 4.757 -10.967 1.00 89.12 94 ARG A C 1
ATOM 680 O O . ARG A 1 94 ? 22.624 5.398 -11.410 1.00 89.12 94 ARG A O 1
ATOM 687 N N . ASP A 1 95 ? 21.765 3.487 -10.593 1.00 88.19 95 ASP A N 1
ATOM 688 C CA . ASP A 1 95 ? 22.962 2.689 -10.835 1.00 88.19 95 ASP A CA 1
ATOM 689 C C . ASP A 1 95 ? 22.981 2.209 -12.301 1.00 88.19 95 ASP A C 1
ATOM 691 O O . ASP A 1 95 ? 22.180 1.346 -12.675 1.00 88.19 95 ASP A O 1
ATOM 695 N N . PRO A 1 96 ? 23.863 2.744 -13.164 1.00 86.25 96 PRO A N 1
ATOM 696 C CA . PRO A 1 96 ? 23.911 2.353 -14.568 1.00 86.25 96 PRO A CA 1
ATOM 697 C C . PRO A 1 96 ? 24.393 0.909 -14.778 1.00 86.25 96 PRO A C 1
ATOM 699 O O . PRO A 1 96 ? 24.130 0.351 -15.843 1.00 86.25 96 PRO A O 1
ATOM 702 N N . ALA A 1 97 ? 25.076 0.299 -13.801 1.00 88.31 97 ALA A N 1
ATOM 703 C CA . ALA A 1 97 ? 25.585 -1.065 -13.912 1.00 88.31 97 ALA A CA 1
ATOM 704 C C . ALA A 1 97 ? 24.495 -2.112 -13.638 1.00 88.31 97 ALA A C 1
ATOM 706 O O . ALA A 1 97 ? 24.386 -3.088 -14.378 1.00 88.31 97 ALA A O 1
ATOM 707 N N . SER A 1 98 ? 23.675 -1.910 -12.602 1.00 85.00 98 SER A N 1
ATOM 708 C CA . SER A 1 98 ? 22.586 -2.837 -12.252 1.00 85.00 98 SER A CA 1
ATOM 709 C C . SER A 1 98 ? 21.233 -2.476 -12.876 1.00 85.00 98 SER A C 1
ATOM 711 O O . SER A 1 98 ? 20.382 -3.352 -13.034 1.00 85.00 98 SER A O 1
ATOM 713 N N . GLN A 1 99 ? 21.016 -1.212 -13.256 1.00 88.62 99 GLN A N 1
ATOM 714 C CA . GLN A 1 99 ? 19.734 -0.699 -13.759 1.00 88.62 99 GLN A CA 1
ATOM 715 C C . GLN A 1 99 ? 19.912 0.110 -15.061 1.00 88.62 99 GLN A C 1
ATOM 717 O O . GLN A 1 99 ? 19.571 1.302 -15.111 1.00 88.62 99 GLN A O 1
ATOM 722 N N . PRO A 1 100 ? 20.431 -0.510 -16.141 1.00 89.06 100 PRO A N 1
ATOM 723 C CA . PRO A 1 100 ? 20.620 0.172 -17.414 1.00 89.06 100 PRO A CA 1
ATOM 724 C C . PRO A 1 100 ? 19.275 0.578 -18.026 1.00 89.06 100 PRO A C 1
ATOM 726 O O . PRO A 1 100 ? 18.247 -0.072 -17.827 1.00 89.06 100 PRO A O 1
ATOM 729 N N . TRP A 1 101 ? 19.275 1.647 -18.821 1.00 85.12 101 TRP A N 1
ATOM 730 C CA . TRP A 1 101 ? 18.125 1.963 -19.667 1.00 85.12 101 TRP A CA 1
ATOM 731 C C . TRP A 1 101 ? 17.854 0.789 -20.632 1.00 85.12 101 TRP A C 1
ATOM 733 O O . TRP A 1 101 ? 18.816 0.247 -21.183 1.00 85.12 101 TRP A O 1
ATOM 743 N N . PRO A 1 102 ? 16.586 0.387 -20.860 1.00 89.62 102 PRO A N 1
ATOM 744 C CA . PRO A 1 102 ? 15.331 1.061 -20.495 1.00 89.62 102 PRO A CA 1
ATOM 745 C C . PRO A 1 102 ? 14.684 0.624 -19.165 1.00 89.62 102 PRO A C 1
ATOM 747 O O . PRO A 1 102 ? 13.533 0.978 -18.915 1.00 89.62 102 PRO A O 1
ATOM 750 N N . THR A 1 103 ? 15.380 -0.111 -18.293 1.00 88.44 103 THR A N 1
ATOM 751 C CA . THR A 1 103 ? 14.815 -0.603 -17.023 1.00 88.44 103 THR A CA 1
ATOM 752 C C . THR A 1 103 ? 14.408 0.547 -16.106 1.00 88.44 103 THR A C 1
ATOM 754 O O . THR A 1 103 ? 15.146 1.522 -15.948 1.00 88.44 103 THR A O 1
ATOM 757 N N . PHE A 1 104 ? 13.240 0.444 -15.474 1.00 84.62 104 PHE A N 1
ATOM 758 C CA . PHE A 1 104 ? 12.786 1.455 -14.525 1.00 84.62 104 PHE A CA 1
ATOM 759 C C . PHE A 1 104 ? 13.682 1.454 -13.274 1.00 84.62 104 PHE A C 1
ATOM 761 O O . PHE A 1 104 ? 13.903 0.385 -12.703 1.00 84.62 104 PHE A O 1
ATOM 768 N N . PRO A 1 105 ? 14.238 2.607 -12.858 1.00 86.12 105 PRO A N 1
ATOM 769 C CA . PRO A 1 105 ? 15.198 2.631 -11.767 1.00 86.12 105 PRO A CA 1
ATOM 770 C C . PRO A 1 105 ? 14.507 2.528 -10.401 1.00 86.12 105 PRO A C 1
ATOM 772 O O . PRO A 1 105 ? 13.450 3.125 -10.171 1.00 86.12 105 PRO A O 1
ATOM 775 N N . LEU A 1 106 ? 15.143 1.811 -9.478 1.00 84.62 106 LEU A N 1
ATOM 776 C CA . LEU A 1 106 ? 14.760 1.733 -8.073 1.00 84.62 106 LEU A CA 1
ATOM 777 C C . LEU A 1 106 ? 15.430 2.889 -7.322 1.00 84.62 106 LEU A C 1
ATOM 779 O O . LEU A 1 106 ? 16.558 2.766 -6.850 1.00 84.62 106 LEU A O 1
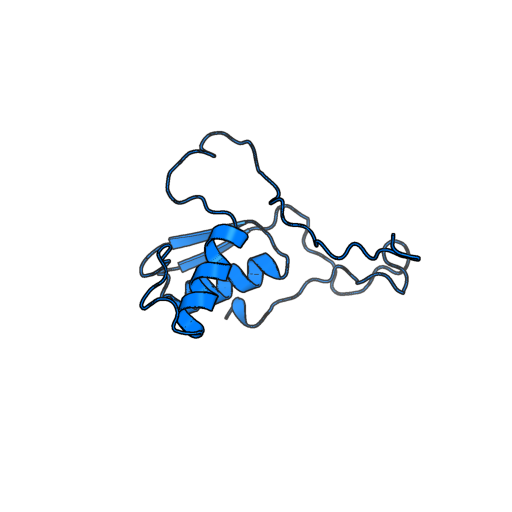ATOM 783 N N . LEU A 1 107 ? 14.734 4.021 -7.257 1.00 86.56 107 LEU A N 1
ATOM 784 C CA . LEU A 1 107 ? 15.180 5.221 -6.549 1.00 86.56 107 LEU A CA 1
ATOM 785 C C . LEU A 1 107 ? 14.389 5.411 -5.264 1.00 86.56 107 LEU A C 1
ATOM 787 O O . LEU A 1 107 ? 13.214 5.040 -5.200 1.00 86.56 107 LEU A O 1
ATOM 791 N N . TYR A 1 108 ? 15.012 6.037 -4.269 1.00 85.44 108 TYR A N 1
ATOM 792 C CA . TYR A 1 108 ? 14.295 6.471 -3.081 1.00 85.44 108 TYR A CA 1
ATOM 793 C C . TYR A 1 108 ? 13.311 7.570 -3.475 1.00 85.44 108 TYR A C 1
ATOM 795 O O . TYR A 1 108 ? 13.688 8.560 -4.106 1.00 85.44 108 TYR A O 1
ATOM 803 N N . LYS A 1 109 ? 12.039 7.380 -3.126 1.00 80.25 109 LYS A N 1
ATOM 804 C CA . LYS A 1 109 ? 10.960 8.310 -3.450 1.00 80.25 109 LYS A CA 1
ATOM 805 C C . LYS A 1 109 ? 10.113 8.536 -2.213 1.00 80.25 109 LYS A C 1
ATOM 807 O O . LYS A 1 109 ? 9.656 7.582 -1.594 1.00 80.25 109 LYS A O 1
ATOM 812 N N . VAL A 1 110 ? 9.869 9.804 -1.915 1.00 80.12 110 VAL A N 1
ATOM 813 C CA . VAL A 1 110 ? 8.784 10.225 -1.031 1.00 80.12 110 VAL A CA 1
ATOM 814 C C . VAL A 1 110 ? 7.645 10.658 -1.942 1.00 80.12 110 VAL A C 1
ATOM 816 O O . VAL A 1 110 ? 7.843 11.479 -2.837 1.00 80.12 110 VAL A O 1
ATOM 819 N N . THR A 1 111 ? 6.479 10.048 -1.774 1.00 77.38 111 THR A N 1
ATOM 820 C CA . THR A 1 111 ? 5.271 10.416 -2.524 1.00 77.38 111 THR A CA 1
ATOM 821 C C . THR A 1 111 ? 4.360 11.258 -1.642 1.00 77.38 111 THR A C 1
ATOM 823 O O . THR A 1 111 ? 4.434 11.160 -0.420 1.00 77.38 111 THR A O 1
ATOM 826 N N . SER A 1 112 ? 3.440 12.015 -2.244 1.00 77.81 112 SER A N 1
ATOM 827 C CA . SER A 1 112 ? 2.448 12.815 -1.507 1.00 77.81 112 SER A CA 1
ATOM 828 C C . SER A 1 112 ? 1.524 11.989 -0.607 1.00 77.81 112 SER A C 1
ATOM 830 O O . SER A 1 112 ? 0.746 12.554 0.139 1.00 77.81 112 SER A O 1
ATOM 832 N N . ALA A 1 113 ? 1.545 10.657 -0.712 1.00 72.75 113 ALA A N 1
ATOM 833 C CA . ALA A 1 113 ? 0.816 9.793 0.205 1.00 72.75 113 ALA A CA 1
ATOM 834 C C . ALA A 1 113 ? 1.433 9.771 1.612 1.00 72.75 113 ALA A C 1
ATOM 836 O O . ALA A 1 113 ? 0.757 9.358 2.540 1.00 72.75 113 ALA A O 1
ATOM 837 N N . HIS A 1 114 ? 2.696 10.179 1.760 1.00 74.56 114 HIS A N 1
ATOM 838 C CA . HIS A 1 114 ? 3.419 10.187 3.034 1.00 74.56 114 HIS A CA 1
ATOM 839 C C . HIS A 1 114 ? 3.250 11.501 3.822 1.00 74.56 114 HIS A C 1
ATOM 841 O O . HIS A 1 114 ? 3.858 11.641 4.884 1.00 74.56 114 HIS A O 1
ATOM 847 N N . GLU A 1 115 ? 2.471 12.452 3.295 1.00 60.56 115 GLU A N 1
ATOM 848 C CA . GLU A 1 115 ? 2.126 13.751 3.898 1.00 60.56 115 GLU A CA 1
ATOM 849 C C . GLU A 1 115 ? 0.623 13.811 4.202 1.00 60.56 115 GLU A C 1
ATOM 851 O O . GLU A 1 115 ? 0.270 14.360 5.271 1.00 60.56 115 GLU A O 1
#

Sequence (115 aa):
RYDAVVIAAGATVSRDLPVPGRDLKGIHYAMEYLPLSNKVQEGDYVTSPISAEGKHVVVIGGGDTGADCVGTAHRQGAASVTQLEIMPQPGAERDPASQPWPTFPLLYKVTSAHE

Secondary structure (DSSP, 8-state):
--S---------PPPP---TTTTSTT---HHHHHHHHHHHHTTS-SS-SS--TT-EEEEE--SHHHHHHHHHHHHTT-SEEEEE-SSPPPBSS--TTTS-TTSPP-B----GGG-

pLDDT: mean 92.1, std 6.17, range [60.56, 98.38]